Protein AF-A0A9D1VKP6-F1 (afdb_monomer)

Foldseek 3Di:
DLDQLDVPLVVVLVVCLVVVVLLSNLLSLLVSLLVLQCLDPQVCSVVVVDDDDDVVLVVLLVVLLPPPPDDNVRNCCLRVPLSVVLVVVSCCQAPVVDDVVVLDDDPAHHDCCSVVVVDPDDRGSVNSVVSVVSSSSSSCCCVPPVVPDNDD

pLDDT: mean 76.34, std 17.01, range [33.81, 97.62]

Mean predicted aligned error: 10.0 Å

Radius of gyration: 16.29 Å; Cα contacts (8 Å, |Δi|>4): 131; chains: 1; bounding box: 43×28×43 Å

Nearest PDB structures (foldseek):
  4bg5-assembly2_B  TM=2.784E-01  e=4.390E+00  Borreliella burgdorferi B31

Structure (mmCIF, N/CA/C/O backbone):
data_AF-A0A9D1VKP6-F1
#
_entry.id   AF-A0A9D1VKP6-F1
#
loop_
_atom_site.group_PDB
_atom_site.id
_atom_site.type_symbol
_atom_site.label_atom_id
_atom_site.label_alt_id
_atom_site.label_comp_id
_atom_site.label_asym_id
_atom_site.label_entity_id
_atom_site.label_seq_id
_atom_site.pdbx_PDB_ins_code
_atom_site.Cartn_x
_atom_site.Cartn_y
_atom_site.Cartn_z
_atom_site.occupancy
_atom_site.B_iso_or_equiv
_atom_site.auth_seq_id
_atom_site.auth_comp_id
_atom_site.auth_asym_id
_atom_site.auth_atom_id
_atom_site.pdbx_PDB_model_num
ATOM 1 N N . ALA A 1 1 ? -22.872 -2.237 -0.546 1.00 37.06 1 ALA A N 1
ATOM 2 C CA . ALA A 1 1 ? -22.002 -2.704 -1.645 1.00 37.06 1 ALA A CA 1
ATOM 3 C C . ALA A 1 1 ? -20.642 -2.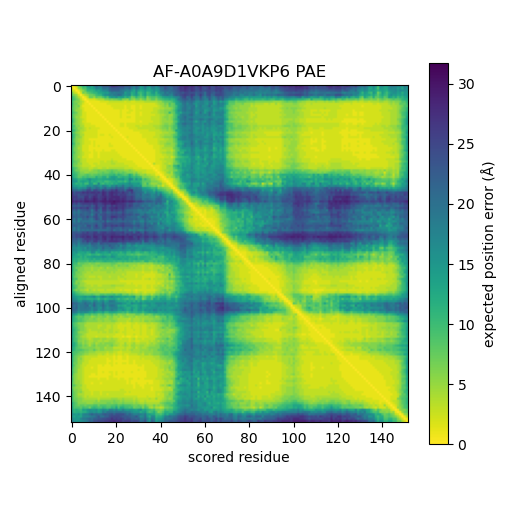039 -1.484 1.00 37.06 1 ALA A C 1
ATOM 5 O O . ALA A 1 1 ? -20.614 -0.852 -1.185 1.00 37.06 1 ALA A O 1
ATOM 6 N N . PHE A 1 2 ? -19.553 -2.796 -1.612 1.00 43.66 2 PHE A N 1
ATOM 7 C CA . PHE A 1 2 ? -18.176 -2.307 -1.492 1.00 43.66 2 PHE A CA 1
ATOM 8 C C . PHE A 1 2 ? -17.903 -1.315 -2.634 1.00 43.66 2 PHE A C 1
ATOM 10 O O . PHE A 1 2 ? -17.723 -1.722 -3.779 1.00 43.66 2 PHE A O 1
ATOM 17 N N . GLN A 1 3 ? -17.999 -0.012 -2.370 1.00 50.69 3 GLN A N 1
ATOM 18 C CA . GLN A 1 3 ? -17.838 1.006 -3.406 1.00 50.69 3 GLN A CA 1
ATOM 19 C C . GLN A 1 3 ? -16.414 1.539 -3.369 1.00 50.69 3 GLN A C 1
ATOM 21 O O . GLN A 1 3 ? -16.103 2.464 -2.638 1.00 50.69 3 GLN A O 1
ATOM 26 N N . PHE A 1 4 ? -15.526 0.998 -4.197 1.00 57.19 4 PHE A N 1
ATOM 27 C CA . PHE A 1 4 ? -14.302 1.727 -4.512 1.00 57.19 4 PHE A CA 1
ATOM 28 C C . PHE A 1 4 ? -14.699 3.046 -5.182 1.00 57.19 4 PHE A C 1
ATOM 30 O O . PHE A 1 4 ? -15.391 3.033 -6.199 1.00 57.19 4 PHE A O 1
ATOM 37 N N . GLY A 1 5 ? -14.267 4.185 -4.626 1.00 56.16 5 GLY A N 1
ATOM 38 C CA . GLY A 1 5 ? -14.664 5.531 -5.076 1.00 56.16 5 GLY A CA 1
ATOM 39 C C . GLY A 1 5 ? -14.345 5.856 -6.546 1.00 56.16 5 GLY A C 1
ATOM 40 O O . GLY A 1 5 ? -14.707 6.925 -7.032 1.00 56.16 5 GLY A O 1
ATOM 41 N N . ASN A 1 6 ? -13.672 4.951 -7.267 1.00 73.12 6 ASN A N 1
ATOM 42 C CA . ASN A 1 6 ? -13.557 4.965 -8.719 1.00 73.12 6 ASN A CA 1
ATOM 43 C C . ASN A 1 6 ? -13.522 3.532 -9.292 1.00 73.12 6 ASN A C 1
ATOM 45 O O . ASN A 1 6 ? -12.456 2.968 -9.540 1.00 73.12 6 ASN A O 1
ATOM 49 N N . PHE A 1 7 ? -14.701 2.942 -9.516 1.00 80.38 7 PHE A N 1
ATOM 50 C CA . PHE A 1 7 ? -14.844 1.574 -10.038 1.00 80.38 7 PHE A CA 1
ATOM 51 C C . PHE A 1 7 ? -14.166 1.363 -11.401 1.00 80.38 7 PHE A C 1
ATOM 53 O O . PHE A 1 7 ? -13.665 0.276 -11.677 1.00 80.38 7 PHE A O 1
ATOM 60 N N . LYS A 1 8 ? -14.095 2.405 -12.242 1.00 87.94 8 LYS A N 1
ATOM 61 C CA . LYS A 1 8 ? -13.408 2.336 -13.539 1.00 87.94 8 LYS A CA 1
ATOM 62 C C . LYS A 1 8 ? -11.915 2.054 -13.361 1.00 87.94 8 LYS A C 1
ATOM 64 O O . LYS A 1 8 ? -11.385 1.181 -14.028 1.00 87.94 8 LYS A O 1
ATOM 69 N N . TRP A 1 9 ? -11.262 2.773 -12.450 1.00 90.62 9 TRP A N 1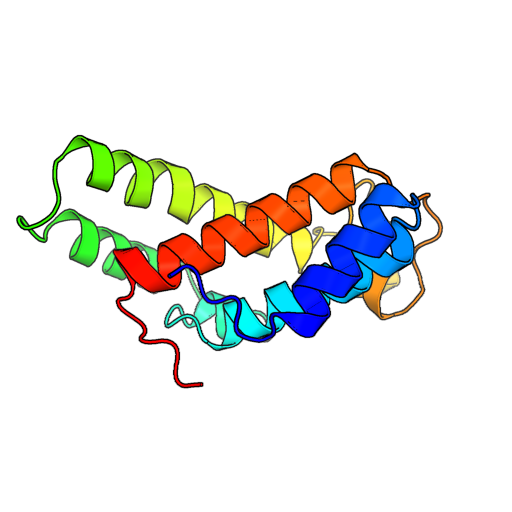
ATOM 70 C CA . TRP A 1 9 ? -9.831 2.608 -12.181 1.00 90.62 9 TRP A CA 1
ATOM 71 C C . TRP A 1 9 ? -9.547 1.271 -11.500 1.00 90.62 9 TRP A C 1
ATOM 73 O O . TRP A 1 9 ? -8.562 0.620 -11.818 1.00 90.62 9 TRP A O 1
ATOM 83 N N . TRP A 1 10 ? -10.444 0.823 -10.617 1.00 91.44 10 TRP A N 1
ATOM 84 C CA . TRP A 1 10 ? -10.350 -0.516 -10.039 1.00 91.44 10 TRP A CA 1
ATOM 85 C C . TRP A 1 10 ? -10.407 -1.602 -11.120 1.00 91.44 10 TRP A C 1
ATOM 87 O O . TRP A 1 10 ? -9.551 -2.483 -11.158 1.00 91.44 10 TRP A O 1
ATOM 97 N N . LYS A 1 11 ? -11.372 -1.514 -12.042 1.00 92.62 11 LYS A N 1
ATOM 98 C CA . LYS A 1 11 ? -11.471 -2.452 -13.162 1.00 92.62 11 LYS A CA 1
ATOM 99 C C . LYS A 1 11 ? -10.216 -2.428 -14.040 1.00 92.62 11 LYS A C 1
ATOM 101 O O . LYS A 1 11 ? -9.645 -3.483 -14.274 1.00 92.62 11 LYS A O 1
ATOM 106 N N . GLU A 1 12 ? -9.753 -1.240 -14.421 1.00 94.31 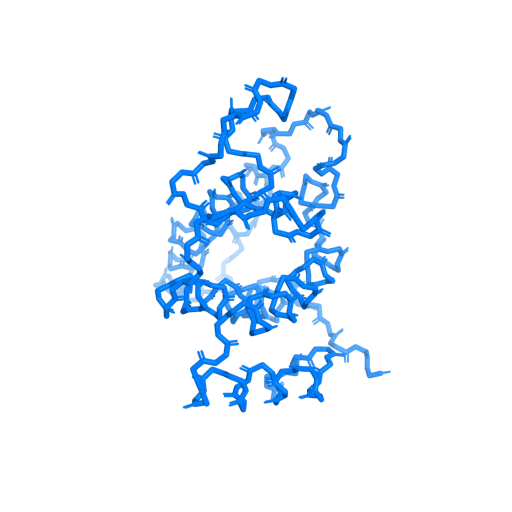12 GLU A N 1
ATOM 107 C CA . GLU A 1 12 ? -8.521 -1.066 -15.200 1.00 94.31 12 GLU A CA 1
ATOM 108 C C . GLU A 1 12 ? -7.315 -1.730 -14.516 1.00 94.31 12 GLU A C 1
ATOM 110 O O . GLU A 1 12 ? -6.561 -2.462 -15.148 1.00 94.31 12 GLU A O 1
ATOM 115 N N . SER A 1 13 ? -7.155 -1.544 -13.199 1.00 94.62 13 SER A N 1
ATOM 116 C CA . SER A 1 13 ? -6.070 -2.199 -12.459 1.00 94.62 13 SER A CA 1
ATOM 117 C C . SER A 1 13 ? -6.171 -3.725 -12.454 1.00 94.62 13 SER A C 1
ATOM 119 O O . SER A 1 13 ? -5.135 -4.385 -12.487 1.00 94.62 13 SER A O 1
ATOM 121 N N . MET A 1 14 ? -7.382 -4.296 -12.429 1.00 94.44 14 MET A N 1
ATOM 122 C CA . MET A 1 14 ? -7.570 -5.749 -12.523 1.00 94.44 14 MET A CA 1
ATOM 123 C C . MET A 1 14 ? -7.213 -6.266 -13.915 1.00 94.44 14 MET A C 1
ATOM 125 O O . MET A 1 14 ? -6.503 -7.262 -14.016 1.00 94.44 14 MET A O 1
ATOM 129 N N . ASP A 1 15 ? -7.661 -5.581 -14.967 1.00 97.00 15 ASP A N 1
ATOM 130 C CA . ASP A 1 15 ? -7.365 -5.965 -16.349 1.00 97.00 15 ASP A CA 1
ATOM 131 C C . ASP A 1 15 ? -5.836 -5.963 -16.578 1.00 97.00 15 ASP A C 1
ATOM 133 O O . ASP A 1 15 ? -5.268 -6.980 -16.978 1.00 97.00 15 ASP A O 1
ATOM 137 N N . LEU A 1 16 ? -5.138 -4.897 -16.158 1.00 97.31 16 LEU A N 1
ATOM 138 C CA . LEU A 1 16 ? -3.670 -4.816 -16.207 1.00 97.31 16 LEU A CA 1
ATOM 139 C C . LEU A 1 16 ? -2.975 -5.903 -15.378 1.00 97.31 16 LEU A C 1
ATOM 141 O O . LEU A 1 16 ? -1.935 -6.417 -15.787 1.00 97.31 16 LEU A O 1
ATOM 145 N N . PHE A 1 17 ? -3.525 -6.259 -14.215 1.00 97.50 17 PHE A N 1
ATOM 146 C CA . PHE A 1 17 ? -2.973 -7.323 -13.378 1.00 97.50 17 PHE A CA 1
ATOM 147 C C . PHE A 1 17 ? -3.023 -8.679 -14.091 1.00 97.50 17 PHE A C 1
ATOM 149 O O . PHE A 1 17 ? -2.007 -9.371 -14.162 1.00 97.50 17 PHE A O 1
ATOM 156 N N . PHE A 1 18 ? -4.174 -9.043 -14.666 1.00 96.31 18 PHE A N 1
ATOM 157 C CA . PHE A 1 18 ? -4.338 -10.316 -15.377 1.00 96.31 18 PHE A CA 1
ATOM 158 C C . PHE A 1 18 ? -3.538 -10.378 -16.682 1.00 96.31 18 PHE A C 1
ATOM 160 O O . PHE A 1 18 ? -3.062 -11.449 -17.061 1.00 96.31 18 PHE A O 1
ATOM 167 N N . GLU A 1 19 ? -3.328 -9.235 -17.332 1.00 97.62 19 GLU A N 1
ATOM 168 C CA . GLU A 1 19 ? -2.446 -9.103 -18.496 1.00 97.62 19 GLU A CA 1
ATOM 169 C C . GLU A 1 19 ? -0.951 -9.024 -18.130 1.00 97.62 19 GLU A C 1
ATOM 171 O O . GLU A 1 19 ? -0.099 -8.984 -19.016 1.00 97.62 19 GLU A O 1
ATOM 176 N N . LYS A 1 20 ? -0.609 -9.075 -16.833 1.00 96.44 20 LYS A N 1
ATOM 177 C CA . LYS A 1 20 ? 0.760 -9.009 -16.285 1.00 96.44 20 LYS A CA 1
ATOM 178 C C . LYS A 1 20 ? 1.471 -7.669 -16.496 1.00 96.44 20 LYS A C 1
ATOM 180 O O . LYS A 1 20 ? 2.694 -7.580 -16.384 1.00 96.44 20 LYS A O 1
ATOM 185 N N . TYR A 1 21 ? 0.718 -6.601 -16.733 1.00 97.25 21 TYR A N 1
ATOM 186 C CA . TYR A 1 21 ? 1.217 -5.228 -16.763 1.00 97.25 21 TYR A CA 1
ATOM 187 C C . TYR A 1 21 ? 1.312 -4.653 -15.341 1.00 97.25 21 TYR A C 1
ATOM 189 O O . TYR A 1 21 ? 0.606 -3.712 -14.969 1.00 97.25 21 TYR A O 1
ATOM 197 N N . TYR A 1 22 ? 2.208 -5.224 -14.529 1.00 96.88 22 TYR A N 1
ATOM 198 C CA . TYR A 1 22 ? 2.310 -4.936 -13.093 1.00 96.88 22 TYR A CA 1
ATOM 199 C C . TYR A 1 22 ? 2.704 -3.491 -12.767 1.00 96.88 22 TYR A C 1
ATOM 201 O O . TYR A 1 22 ? 2.183 -2.925 -11.811 1.00 96.88 22 TYR A O 1
ATOM 209 N N . LEU A 1 23 ? 3.555 -2.854 -13.577 1.00 96.12 23 LEU A N 1
ATOM 210 C CA . LEU A 1 23 ? 3.904 -1.439 -13.396 1.00 96.12 23 LEU A CA 1
ATOM 211 C C . LEU A 1 23 ? 2.677 -0.527 -13.564 1.00 96.12 23 LEU A C 1
ATOM 213 O O . LEU A 1 23 ? 2.396 0.311 -12.713 1.00 96.12 23 LEU A O 1
ATOM 217 N N . GLY A 1 24 ? 1.904 -0.717 -14.637 1.00 95.38 24 GLY A N 1
ATOM 218 C CA . GLY A 1 24 ? 0.676 0.053 -14.855 1.00 95.38 24 GLY A CA 1
ATOM 219 C C . GLY A 1 24 ? -0.367 -0.224 -13.769 1.00 95.38 24 GLY A C 1
ATOM 220 O O . GLY A 1 24 ? -0.979 0.702 -13.237 1.00 95.38 24 GLY A O 1
ATOM 221 N N . CYS A 1 25 ? -0.517 -1.496 -13.388 1.00 97.00 25 CYS A N 1
ATOM 222 C CA . CYS A 1 25 ? -1.391 -1.915 -12.298 1.00 97.00 25 CYS A CA 1
ATOM 223 C C . CYS A 1 25 ? -1.033 -1.204 -10.981 1.00 97.00 25 CYS A C 1
ATOM 225 O O . CYS A 1 25 ? -1.898 -0.584 -10.356 1.00 97.00 25 CYS A O 1
ATOM 227 N N . SER A 1 26 ? 0.245 -1.223 -10.588 1.00 95.81 26 SER A N 1
ATOM 228 C CA . SER A 1 26 ? 0.709 -0.627 -9.335 1.00 95.81 26 SER A CA 1
ATOM 229 C C . SER A 1 26 ? 0.531 0.892 -9.311 1.00 95.81 26 SER A C 1
ATOM 231 O O . SER A 1 26 ? 0.128 1.435 -8.282 1.00 95.81 26 SER A O 1
ATOM 233 N N . MET A 1 27 ? 0.723 1.585 -10.438 1.00 94.88 27 MET A N 1
ATOM 234 C CA . MET A 1 27 ? 0.473 3.028 -10.551 1.00 94.88 27 MET A CA 1
ATOM 235 C C . MET A 1 27 ? -1.006 3.379 -10.331 1.00 94.88 27 MET A C 1
ATOM 237 O O . MET A 1 27 ? -1.323 4.288 -9.558 1.00 94.88 27 MET A O 1
ATOM 241 N N . ILE A 1 28 ? -1.929 2.642 -10.962 1.00 94.75 28 ILE A N 1
ATOM 242 C CA . ILE A 1 28 ? -3.375 2.865 -10.791 1.00 94.75 28 ILE A CA 1
ATOM 243 C C . ILE A 1 28 ? -3.804 2.559 -9.353 1.00 94.75 28 ILE A C 1
ATOM 245 O O . ILE A 1 28 ? -4.527 3.350 -8.739 1.00 94.75 28 ILE A O 1
ATOM 249 N N . LEU A 1 29 ? -3.337 1.442 -8.790 1.00 94.62 29 LEU A N 1
ATOM 250 C CA . LEU A 1 29 ? -3.642 1.058 -7.413 1.00 94.62 29 LEU A CA 1
ATOM 251 C C . LEU A 1 29 ? -3.073 2.040 -6.388 1.00 94.62 29 LEU A C 1
ATOM 253 O O . LEU A 1 29 ? -3.726 2.303 -5.378 1.00 94.62 29 LEU A O 1
ATOM 257 N N . THR A 1 30 ? -1.898 2.611 -6.654 1.00 93.56 30 THR A N 1
ATOM 258 C CA . THR A 1 30 ? -1.299 3.666 -5.827 1.00 93.56 30 THR A CA 1
ATOM 259 C C . THR A 1 30 ? -2.190 4.902 -5.816 1.00 93.56 30 THR A C 1
ATOM 261 O O . THR A 1 30 ? -2.544 5.389 -4.746 1.00 93.56 30 THR A O 1
ATOM 264 N N . ALA A 1 31 ? -2.649 5.366 -6.981 1.00 90.88 31 ALA A N 1
ATOM 265 C CA . ALA A 1 31 ? -3.544 6.520 -7.065 1.00 90.88 31 ALA A CA 1
ATOM 266 C C . ALA A 1 31 ? -4.884 6.292 -6.335 1.00 90.88 31 ALA A C 1
ATOM 268 O O . ALA A 1 31 ? -5.397 7.190 -5.658 1.00 90.88 31 ALA A O 1
ATOM 269 N N . LEU A 1 32 ? -5.448 5.082 -6.438 1.00 90.69 32 LEU A N 1
ATOM 270 C CA . LEU A 1 32 ? -6.639 4.686 -5.679 1.00 90.69 32 LEU A CA 1
ATOM 271 C C . LEU A 1 32 ? -6.383 4.701 -4.167 1.00 90.69 32 LEU A C 1
ATOM 273 O O . LEU A 1 32 ? -7.210 5.223 -3.413 1.00 90.69 32 LEU A O 1
ATOM 277 N N . PHE A 1 33 ? -5.226 4.192 -3.743 1.00 90.31 33 PHE A N 1
ATOM 278 C CA . PHE A 1 33 ? -4.843 4.110 -2.340 1.00 90.31 33 PHE A CA 1
ATOM 279 C C . PHE A 1 33 ? -4.657 5.499 -1.724 1.00 90.31 33 PHE A C 1
ATOM 281 O O . PHE A 1 33 ? -5.221 5.788 -0.670 1.00 90.31 33 PHE A O 1
ATOM 288 N N . GLU A 1 34 ? -3.959 6.400 -2.418 1.00 86.88 34 GLU A N 1
ATOM 289 C CA . GLU A 1 34 ? -3.764 7.790 -1.989 1.00 86.88 34 GLU A CA 1
ATOM 290 C C . GLU A 1 34 ? -5.080 8.545 -1.821 1.00 86.88 34 GLU A C 1
ATOM 292 O O . GLU A 1 34 ? -5.284 9.250 -0.827 1.00 86.88 34 GLU A O 1
ATOM 297 N N . ARG A 1 35 ? -5.998 8.389 -2.783 1.00 84.81 35 ARG A N 1
ATOM 298 C CA . ARG A 1 35 ? -7.341 8.963 -2.673 1.00 84.81 35 ARG A CA 1
ATOM 299 C C . ARG A 1 35 ? -8.069 8.387 -1.461 1.00 84.81 35 ARG A C 1
ATOM 301 O O . ARG A 1 35 ? -8.643 9.140 -0.680 1.00 84.81 35 ARG A O 1
ATOM 308 N N . GLY A 1 36 ? -8.009 7.068 -1.281 1.00 82.44 36 GLY A N 1
ATOM 309 C CA . GLY A 1 36 ? -8.604 6.385 -0.138 1.00 82.44 36 GLY A CA 1
ATOM 310 C C . GLY A 1 36 ? -8.095 6.923 1.198 1.00 82.44 36 GLY A C 1
ATOM 311 O O . GLY A 1 36 ? -8.903 7.162 2.095 1.00 82.44 36 GLY A O 1
ATOM 312 N N . ILE A 1 37 ? -6.785 7.159 1.308 1.00 83.38 37 ILE A N 1
ATOM 313 C CA . ILE A 1 37 ? -6.128 7.697 2.503 1.00 83.38 37 ILE A CA 1
ATOM 314 C C . ILE A 1 37 ? -6.596 9.122 2.793 1.00 83.38 37 ILE A C 1
ATOM 316 O O . ILE A 1 37 ? -6.932 9.432 3.934 1.00 83.38 37 ILE A O 1
ATOM 320 N N . ARG A 1 38 ? -6.666 9.982 1.770 1.00 78.69 38 ARG A N 1
ATOM 321 C CA . ARG A 1 38 ? -7.096 11.382 1.921 1.00 78.69 38 ARG A CA 1
ATOM 322 C C . ARG A 1 38 ? -8.502 11.506 2.511 1.00 78.69 38 ARG A C 1
ATOM 324 O O . ARG A 1 38 ? -8.775 12.429 3.277 1.00 78.69 38 ARG A O 1
ATOM 331 N N . ASP A 1 39 ? -9.368 10.560 2.173 1.00 74.81 39 ASP A N 1
ATOM 332 C CA . ASP A 1 39 ? -10.737 10.495 2.677 1.00 74.81 39 ASP A CA 1
ATOM 333 C C . ASP A 1 39 ? -10.831 9.911 4.103 1.00 74.81 39 ASP A C 1
ATOM 335 O O . ASP A 1 39 ? -11.874 10.036 4.741 1.00 74.81 39 ASP A O 1
ATOM 339 N N . CYS A 1 40 ? -9.794 9.235 4.612 1.00 70.88 40 CYS A N 1
ATOM 340 C CA . CYS A 1 40 ? -9.818 8.619 5.944 1.00 70.88 40 CYS A CA 1
ATOM 341 C C . CYS A 1 40 ? -9.717 9.680 7.027 1.00 70.88 40 CYS A C 1
ATOM 343 O O . CYS A 1 40 ? -8.980 10.637 6.856 1.00 70.88 40 CYS A O 1
ATOM 345 N N . PRO A 1 41 ? -10.360 9.529 8.191 1.00 67.44 41 PRO A N 1
ATOM 346 C CA . PRO A 1 41 ? -10.403 10.602 9.167 1.00 67.44 41 PRO A CA 1
ATOM 347 C C . PRO A 1 41 ? -9.122 10.676 10.016 1.00 67.44 41 PRO A C 1
ATOM 349 O O . PRO A 1 41 ? -9.016 11.567 10.856 1.00 67.44 41 PRO A O 1
ATOM 352 N N . ILE A 1 42 ? -8.181 9.741 9.832 1.00 67.12 42 ILE A N 1
ATOM 353 C CA . ILE A 1 42 ? -6.887 9.695 10.516 1.00 67.12 42 ILE A CA 1
ATOM 354 C C . ILE A 1 42 ? -5.978 10.760 9.913 1.00 67.12 42 ILE A C 1
ATOM 356 O O . ILE A 1 42 ? -5.512 10.657 8.777 1.00 67.12 42 ILE A O 1
ATOM 360 N N . GLU A 1 43 ? -5.736 11.794 10.705 1.00 58.53 43 GLU A N 1
ATOM 361 C CA . GLU A 1 43 ? -5.036 12.983 10.258 1.00 58.53 43 GLU A CA 1
ATOM 362 C C . GLU A 1 43 ? -3.552 12.693 9.967 1.00 58.53 43 GLU A C 1
ATOM 364 O O . GLU A 1 43 ? -3.053 13.278 9.024 1.00 58.53 43 GLU A O 1
ATOM 369 N N . SER A 1 44 ? -2.865 11.720 10.599 1.00 60.94 44 SER A N 1
ATOM 370 C CA . SER A 1 44 ? -1.501 11.312 10.169 1.00 60.94 44 SER A CA 1
ATOM 371 C C . 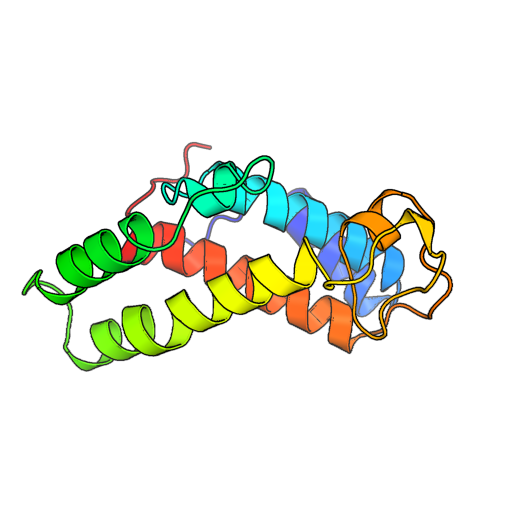SER A 1 44 ? -1.470 10.778 8.761 1.00 60.94 44 SER A C 1
ATOM 373 O O . SER A 1 44 ? -0.505 11.003 8.041 1.00 60.94 44 SER A O 1
ATOM 375 N N . TRP A 1 45 ? -2.477 9.998 8.381 1.00 64.81 45 TRP A N 1
ATOM 376 C CA . TRP A 1 45 ? -2.510 9.395 7.062 1.00 64.81 45 TRP A CA 1
ATOM 377 C C . TRP A 1 45 ? -2.729 10.486 6.014 1.00 64.81 45 TRP A C 1
ATOM 379 O O . TRP A 1 45 ? -2.046 10.491 4.993 1.00 64.81 45 TRP A O 1
ATOM 389 N N . LYS A 1 46 ? -3.581 11.478 6.313 1.00 57.25 46 LYS A N 1
ATOM 390 C CA . LYS A 1 46 ? -3.728 12.689 5.489 1.00 57.25 46 LYS A CA 1
ATOM 391 C C . LYS A 1 46 ? -2.479 13.578 5.497 1.00 57.25 46 LYS A C 1
ATOM 393 O O . LYS A 1 46 ? -2.119 14.137 4.465 1.00 57.25 46 LYS A O 1
ATOM 398 N N . GLN A 1 47 ? -1.841 13.713 6.657 1.00 48.38 47 GLN A N 1
ATOM 399 C CA . GLN A 1 47 ? -0.723 14.606 6.954 1.00 48.38 47 GLN A CA 1
ATOM 400 C C . GLN A 1 47 ? 0.634 13.911 6.900 1.00 48.38 47 GLN A C 1
ATOM 402 O O . GLN A 1 47 ? 1.606 14.486 7.372 1.00 48.38 47 GLN A O 1
ATOM 407 N N . LYS A 1 48 ? 0.806 12.768 6.225 1.00 52.78 48 LYS A N 1
ATOM 408 C CA . LYS A 1 48 ? 2.149 12.243 5.875 1.00 52.78 48 LYS A CA 1
ATOM 409 C C . LYS A 1 48 ? 2.903 13.118 4.847 1.00 52.78 48 LYS A C 1
ATOM 411 O O . LYS A 1 48 ? 3.813 12.669 4.163 1.00 52.78 48 LYS A O 1
ATOM 416 N N . VAL A 1 49 ? 2.547 14.404 4.834 1.00 42.44 49 VAL A N 1
ATOM 417 C CA . VAL A 1 49 ? 3.245 15.586 4.333 1.00 42.44 49 VAL A CA 1
ATOM 418 C C . VAL A 1 49 ? 3.975 16.358 5.472 1.00 42.44 49 VAL A C 1
ATOM 420 O O . VAL A 1 49 ? 4.870 17.129 5.153 1.00 42.44 49 VAL A O 1
ATOM 423 N N . THR A 1 50 ? 3.734 16.141 6.782 1.00 33.81 50 THR A N 1
ATOM 424 C CA . THR A 1 50 ? 4.501 16.751 7.906 1.00 33.81 50 THR A CA 1
ATOM 425 C C . THR A 1 50 ? 4.440 15.967 9.242 1.00 33.81 50 THR A C 1
ATOM 427 O O . THR A 1 50 ? 3.410 15.414 9.608 1.00 33.81 50 THR A O 1
ATOM 430 N N . LYS A 1 51 ? 5.559 15.950 9.995 1.00 38.56 51 LYS A N 1
ATOM 431 C CA . LYS A 1 51 ? 5.777 15.296 11.312 1.00 38.56 51 LYS A CA 1
ATOM 432 C C . LYS A 1 51 ? 4.769 15.726 12.394 1.00 38.56 51 LYS A C 1
ATOM 434 O O . LYS A 1 51 ? 4.628 16.924 12.573 1.00 38.56 51 LYS A O 1
ATOM 439 N N . PHE A 1 52 ? 4.203 14.759 13.136 1.00 38.56 52 PHE A N 1
ATOM 440 C CA . PHE A 1 52 ? 3.787 14.753 14.566 1.00 38.56 52 PHE A CA 1
ATOM 441 C C . PHE A 1 52 ? 2.568 13.836 14.733 1.00 38.56 52 PHE A C 1
ATOM 443 O O . PHE A 1 52 ? 1.447 14.301 14.559 1.00 38.56 52 PHE A O 1
ATOM 450 N N . TYR A 1 53 ? 2.747 12.538 15.019 1.00 46.69 53 TYR A N 1
ATOM 451 C CA . TYR A 1 53 ? 1.579 11.658 15.150 1.00 46.69 53 TYR A CA 1
ATOM 452 C C . TYR A 1 53 ? 1.863 10.304 15.816 1.00 46.69 53 TYR A C 1
ATOM 454 O O . TYR A 1 53 ? 2.16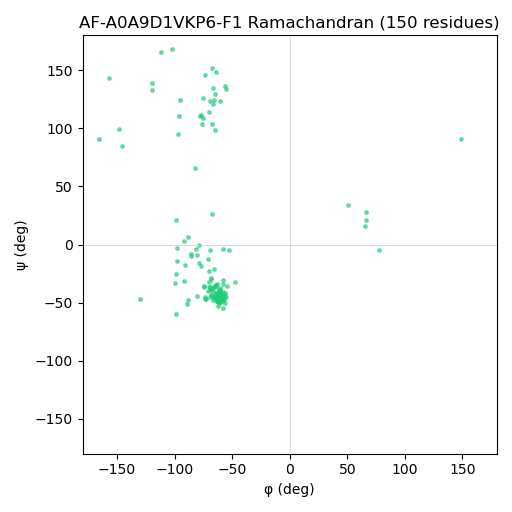7 9.324 15.145 1.00 46.69 53 TYR A O 1
ATOM 462 N N . GLU A 1 54 ? 1.719 10.238 17.135 1.00 53.03 54 GLU A N 1
ATOM 463 C CA . GLU A 1 54 ? 1.684 8.955 17.855 1.00 53.03 54 GLU A CA 1
ATOM 464 C C . GLU A 1 54 ? 0.472 8.910 18.797 1.00 53.03 54 GLU A C 1
ATOM 466 O O . GLU A 1 54 ? -0.333 7.990 18.707 1.00 53.03 54 GLU A O 1
ATOM 471 N N . SER A 1 55 ? 0.221 9.968 19.579 1.00 50.59 55 SER A N 1
ATOM 472 C CA . SER A 1 55 ? -0.901 10.014 20.534 1.00 50.59 55 SER A CA 1
ATOM 473 C C . SER A 1 55 ? -2.293 9.946 19.889 1.00 50.59 55 SER A C 1
ATOM 475 O O . SER A 1 55 ? -3.130 9.168 20.323 1.00 50.59 55 SER A O 1
ATOM 477 N N . ALA A 1 56 ? -2.539 10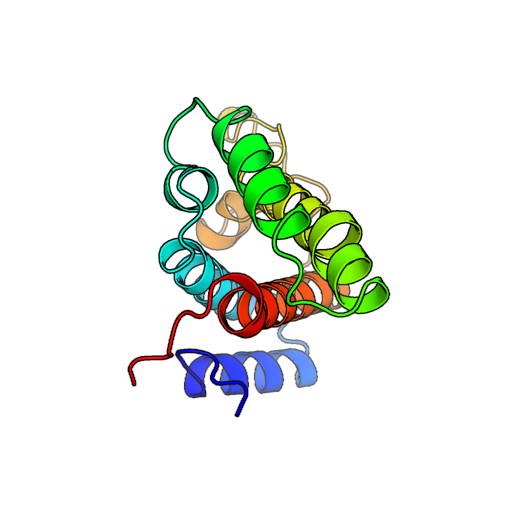.668 18.793 1.00 50.25 56 ALA A N 1
ATOM 478 C CA . ALA A 1 56 ? -3.876 10.745 18.191 1.00 50.25 56 ALA A CA 1
ATOM 479 C C . ALA A 1 56 ? -4.358 9.440 17.516 1.00 50.25 56 ALA A C 1
ATOM 481 O O . ALA A 1 56 ? -5.562 9.247 17.347 1.00 50.25 56 ALA A O 1
ATOM 482 N N . VAL A 1 57 ? -3.444 8.544 17.113 1.00 55.97 57 VAL A N 1
ATOM 483 C CA . VAL A 1 57 ? -3.822 7.192 16.647 1.00 55.97 57 VAL A CA 1
ATOM 484 C C . VAL A 1 57 ? -4.233 6.350 17.840 1.00 55.97 57 VAL A C 1
ATOM 486 O O . VAL A 1 57 ? -5.271 5.698 17.783 1.00 55.97 57 VAL A O 1
ATOM 489 N N . VAL A 1 58 ? -3.434 6.389 18.910 1.00 60.91 58 VAL A N 1
ATOM 490 C CA . VAL A 1 58 ? -3.673 5.608 20.126 1.00 60.91 58 VAL A CA 1
ATOM 491 C C . VAL A 1 58 ? -5.006 6.004 20.753 1.00 60.91 58 VAL A C 1
ATOM 493 O O . VAL A 1 58 ? -5.852 5.134 20.933 1.00 60.91 58 VAL A O 1
ATOM 496 N N . ASP A 1 59 ? -5.256 7.301 20.939 1.00 60.72 59 ASP A N 1
ATOM 497 C CA . ASP A 1 59 ? -6.501 7.810 21.529 1.00 60.72 59 ASP A CA 1
ATOM 498 C C . ASP A 1 59 ? -7.732 7.355 20.725 1.00 60.72 59 ASP A C 1
ATOM 500 O O . ASP A 1 59 ? -8.750 6.930 21.271 1.00 60.72 59 ASP A O 1
ATOM 504 N N . ARG A 1 60 ? -7.628 7.367 19.391 1.00 61.44 60 ARG A N 1
ATOM 505 C CA . ARG A 1 60 ? -8.727 6.961 18.511 1.00 61.44 60 ARG A CA 1
ATOM 506 C C . ARG A 1 60 ? -8.940 5.450 18.487 1.00 61.44 60 ARG A C 1
ATOM 508 O O . ARG A 1 60 ? -10.081 5.000 18.377 1.00 61.44 60 ARG A O 1
ATOM 515 N N . ILE A 1 61 ? -7.865 4.667 18.574 1.00 61.34 61 ILE A N 1
ATOM 516 C CA . ILE A 1 61 ? -7.942 3.209 18.716 1.00 61.34 61 ILE A CA 1
ATOM 517 C C . ILE A 1 61 ? -8.604 2.859 20.051 1.00 61.34 61 ILE A C 1
ATOM 519 O O . ILE A 1 61 ? -9.490 2.008 20.065 1.00 61.34 61 ILE A O 1
ATOM 523 N N . GLU A 1 62 ? -8.251 3.544 21.141 1.00 64.38 62 GLU A N 1
ATOM 524 C CA . GLU A 1 62 ? -8.864 3.345 22.459 1.00 64.38 62 GLU A CA 1
ATOM 525 C C . GLU A 1 62 ? -10.357 3.707 22.465 1.00 64.38 62 GLU A C 1
ATOM 527 O O . GLU A 1 62 ? -11.179 2.938 22.971 1.00 64.38 62 GLU A O 1
ATOM 532 N N . GLU A 1 63 ? -10.748 4.820 21.837 1.00 65.00 63 GLU A N 1
ATOM 533 C CA . GLU A 1 63 ? -12.161 5.195 21.682 1.00 65.00 63 GLU A CA 1
ATOM 534 C C . GLU A 1 63 ? -12.972 4.150 20.899 1.00 65.00 63 GLU A C 1
ATOM 536 O O . GLU A 1 63 ? -14.122 3.863 21.243 1.00 65.00 63 GLU A O 1
ATOM 541 N N . ILE A 1 64 ? -12.393 3.570 19.841 1.00 62.66 64 ILE A N 1
ATOM 542 C CA . ILE A 1 64 ? -13.037 2.510 19.050 1.00 62.66 64 ILE A CA 1
ATOM 543 C C . ILE A 1 64 ? -13.103 1.208 19.858 1.00 62.66 64 ILE A C 1
ATOM 545 O O . ILE A 1 64 ? -14.127 0.522 19.838 1.00 62.66 64 ILE A O 1
ATOM 549 N N . TYR A 1 65 ? -12.043 0.881 20.599 1.00 58.47 65 TYR A N 1
ATOM 550 C CA . TYR A 1 65 ? -11.951 -0.348 21.382 1.00 58.47 65 TYR A CA 1
ATOM 551 C C . TYR A 1 65 ? -12.976 -0.396 22.529 1.00 58.47 65 TYR A C 1
ATOM 553 O O . TYR A 1 65 ? -13.557 -1.446 22.824 1.00 58.47 65 TYR A O 1
ATOM 561 N N . ASN A 1 66 ? -13.255 0.756 23.139 1.00 63.69 66 ASN A N 1
ATOM 562 C CA . ASN A 1 66 ? -14.154 0.868 24.287 1.00 63.69 66 ASN A CA 1
ATOM 563 C C . ASN A 1 66 ? -15.644 1.007 23.914 1.00 63.69 66 ASN A C 1
ATOM 565 O O . ASN A 1 66 ? -16.502 0.924 24.791 1.00 63.69 66 ASN A O 1
ATOM 569 N N . LYS A 1 67 ? -16.000 1.175 22.631 1.00 59.69 67 LYS A N 1
ATOM 570 C CA . LYS A 1 67 ? -17.409 1.210 22.197 1.00 59.69 67 LYS A CA 1
ATOM 571 C C . LYS A 1 67 ? -18.010 -0.191 22.181 1.00 59.69 67 LYS A C 1
ATOM 573 O O . LYS A 1 67 ? -17.782 -0.929 21.231 1.00 59.69 67 LYS A O 1
ATOM 578 N N . GLU A 1 68 ? -18.827 -0.529 23.183 1.00 52.81 68 GLU A N 1
ATOM 579 C CA . GLU A 1 68 ? -19.486 -1.833 23.435 1.00 52.81 68 GLU A CA 1
ATOM 580 C C . GLU A 1 68 ? -20.315 -2.440 22.274 1.00 52.81 68 GLU A C 1
ATOM 582 O O . GLU A 1 68 ? -20.746 -3.583 22.364 1.00 52.81 68 GLU A O 1
ATOM 587 N N . THR A 1 69 ? -20.487 -1.744 21.150 1.00 54.47 69 THR A N 1
ATOM 588 C CA . THR A 1 69 ? -21.399 -2.090 20.044 1.00 54.47 69 THR A CA 1
ATOM 589 C C . THR A 1 69 ? -20.834 -3.000 18.939 1.00 54.47 69 THR A C 1
ATOM 591 O O . THR A 1 69 ? -21.513 -3.218 17.939 1.00 54.47 69 THR A O 1
ATOM 594 N N . ILE A 1 70 ? -19.622 -3.545 19.084 1.00 52.84 70 ILE A N 1
ATOM 595 C CA . ILE A 1 70 ? -18.940 -4.373 18.066 1.00 52.84 70 ILE A CA 1
ATOM 596 C C . ILE A 1 70 ? -18.669 -5.762 18.665 1.00 52.84 70 ILE A C 1
ATOM 598 O O . ILE A 1 70 ? -18.178 -5.851 19.790 1.00 52.84 70 ILE A O 1
ATOM 602 N N . GLU A 1 71 ? -18.972 -6.849 17.945 1.00 57.16 71 GLU A N 1
ATOM 603 C CA . GLU A 1 71 ? -18.706 -8.211 18.433 1.00 57.16 71 GLU A CA 1
ATOM 604 C C . GLU A 1 71 ? -17.210 -8.388 18.777 1.00 57.16 71 GLU A C 1
ATOM 606 O O . GLU A 1 71 ? -16.359 -7.975 17.980 1.00 57.16 71 GLU A O 1
ATOM 611 N N . PRO A 1 72 ? -16.849 -9.031 19.906 1.00 59.12 72 PRO A N 1
ATOM 612 C CA . PRO A 1 72 ? -15.483 -9.007 20.447 1.00 59.12 72 PRO A CA 1
ATOM 613 C C . PRO A 1 72 ? -14.385 -9.446 19.465 1.00 59.12 72 PRO A C 1
ATOM 615 O O . PRO A 1 72 ? -13.293 -8.882 19.456 1.00 59.12 72 PRO A O 1
ATOM 618 N N . ILE A 1 73 ? -14.681 -10.429 18.609 1.00 62.47 73 ILE A N 1
ATOM 619 C CA . ILE A 1 73 ? -13.737 -10.952 17.612 1.00 62.47 73 ILE A CA 1
ATOM 620 C C . ILE A 1 73 ? -13.557 -9.964 16.456 1.00 62.47 73 ILE A C 1
ATOM 622 O O . ILE A 1 73 ? -12.425 -9.682 16.070 1.00 62.47 73 ILE A O 1
ATOM 626 N N . SER A 1 74 ? -14.656 -9.405 15.935 1.00 63.16 74 SER A N 1
ATOM 627 C CA . SER A 1 74 ? -14.591 -8.383 14.883 1.00 63.16 74 SER A CA 1
ATOM 628 C C . SER A 1 74 ? -13.824 -7.149 15.357 1.00 63.16 74 SER A C 1
ATOM 630 O O . SER A 1 74 ? -12.952 -6.668 14.644 1.00 63.16 74 SER A O 1
ATOM 632 N N . ARG A 1 75 ? -14.022 -6.734 16.617 1.00 63.47 75 ARG A N 1
ATOM 633 C CA . ARG A 1 75 ? -13.272 -5.633 17.228 1.00 63.47 75 ARG A CA 1
ATOM 634 C C . ARG A 1 75 ? -11.774 -5.928 17.291 1.00 63.47 75 ARG A C 1
ATOM 636 O O . ARG A 1 75 ? -10.987 -5.077 16.906 1.00 63.47 75 ARG A O 1
ATOM 643 N N . TYR A 1 76 ? -11.375 -7.124 17.725 1.00 66.19 76 TYR A N 1
ATOM 644 C CA . TYR A 1 76 ? -9.962 -7.512 17.776 1.00 66.19 76 TYR A CA 1
ATOM 645 C C . TYR A 1 76 ? -9.309 -7.530 16.386 1.00 66.19 76 TYR A C 1
ATOM 647 O O . TYR A 1 76 ? -8.222 -6.980 16.209 1.00 66.19 76 TYR A O 1
ATOM 655 N N . ILE A 1 77 ? -9.975 -8.121 15.389 1.00 71.50 77 ILE A N 1
ATOM 656 C CA . ILE A 1 77 ? -9.481 -8.151 14.004 1.00 71.50 77 ILE A CA 1
ATOM 657 C C . ILE A 1 77 ? -9.308 -6.722 13.478 1.00 71.50 77 ILE A C 1
ATOM 659 O O . ILE A 1 77 ? -8.252 -6.372 12.952 1.00 71.50 77 ILE A O 1
ATOM 663 N N . ASP A 1 78 ? -10.310 -5.879 13.685 1.00 69.50 78 ASP A N 1
ATOM 664 C CA . ASP A 1 78 ? -10.336 -4.507 13.199 1.00 69.50 78 ASP A CA 1
ATOM 665 C C . ASP A 1 78 ? -9.266 -3.623 13.870 1.00 69.50 78 ASP A C 1
ATOM 667 O O . ASP A 1 78 ? -8.519 -2.922 13.180 1.00 69.50 78 ASP A O 1
ATOM 671 N N . THR A 1 79 ? -9.146 -3.669 15.203 1.00 65.69 79 THR A N 1
ATOM 672 C CA . THR A 1 79 ? -8.287 -2.745 15.963 1.00 65.69 79 THR A CA 1
ATOM 673 C C . THR A 1 79 ? -6.872 -3.244 16.205 1.00 65.69 79 THR A C 1
ATOM 675 O O . THR A 1 79 ? -5.962 -2.426 16.289 1.00 65.69 79 THR A O 1
ATOM 678 N N . VAL A 1 80 ? -6.663 -4.557 16.334 1.00 70.56 80 VAL A N 1
ATOM 679 C CA . VAL A 1 80 ? -5.347 -5.131 16.668 1.00 70.56 80 VAL A CA 1
ATOM 680 C C . VAL A 1 80 ? -4.627 -5.649 15.428 1.00 70.56 80 VAL A C 1
ATOM 682 O O . VAL A 1 80 ? -3.404 -5.561 15.360 1.00 70.56 80 VAL A O 1
ATOM 685 N N . LEU A 1 81 ? -5.355 -6.161 14.430 1.00 75.56 81 LEU A N 1
ATOM 686 C CA . LEU A 1 81 ? -4.739 -6.702 13.216 1.00 75.56 81 LEU A CA 1
ATOM 687 C C . LEU A 1 81 ? -4.758 -5.691 12.069 1.00 75.56 81 LEU A C 1
ATOM 689 O O . LEU A 1 81 ? -3.697 -5.313 11.573 1.00 75.56 81 LEU A O 1
ATOM 693 N N . LEU A 1 82 ? -5.937 -5.238 11.641 1.00 79.94 82 LEU A N 1
ATOM 694 C CA . LEU A 1 82 ? -6.076 -4.468 10.402 1.00 79.94 82 LEU A CA 1
ATOM 695 C C . LEU A 1 82 ? -5.530 -3.042 10.524 1.00 79.94 82 LEU A C 1
ATOM 697 O O . LEU A 1 82 ? -4.768 -2.618 9.654 1.00 79.94 82 LEU A O 1
ATOM 701 N N . LEU A 1 83 ? -5.878 -2.317 11.593 1.00 78.44 83 LEU A N 1
ATOM 702 C CA . LEU A 1 83 ? -5.430 -0.935 11.798 1.00 78.44 83 LEU A CA 1
ATOM 703 C C . LEU A 1 83 ? -3.894 -0.801 11.905 1.00 78.44 83 LEU A C 1
ATOM 705 O O . LEU A 1 83 ? -3.328 -0.002 11.156 1.00 78.44 83 LEU A O 1
ATOM 709 N N . PRO A 1 84 ? -3.185 -1.588 12.737 1.00 79.94 84 PRO A N 1
ATOM 710 C CA . PRO A 1 84 ? -1.725 -1.518 12.795 1.00 79.94 84 PRO A CA 1
ATOM 711 C C . PRO A 1 84 ? -1.052 -1.993 11.503 1.00 79.94 84 PRO A C 1
ATOM 713 O O . PRO A 1 84 ? -0.060 -1.407 11.076 1.00 79.94 84 PRO A O 1
ATOM 716 N N . SER A 1 85 ? -1.605 -3.019 10.840 1.00 84.69 85 SER A N 1
ATOM 717 C CA . SER A 1 85 ? -1.047 -3.534 9.581 1.00 84.69 85 SER A CA 1
ATOM 718 C C . SER A 1 85 ? -1.121 -2.503 8.459 1.00 84.69 85 SER A C 1
ATOM 720 O O . SER A 1 85 ? -0.138 -2.297 7.744 1.00 84.69 85 SER A O 1
ATOM 722 N N . ILE A 1 86 ? -2.267 -1.828 8.306 1.00 87.56 86 ILE A N 1
ATOM 723 C CA . ILE A 1 86 ? -2.409 -0.792 7.283 1.00 87.56 86 ILE A CA 1
ATOM 724 C C . ILE A 1 86 ? -1.573 0.444 7.631 1.00 87.56 86 ILE A C 1
ATOM 726 O O . ILE A 1 86 ? -0.977 1.026 6.731 1.00 87.56 86 ILE A O 1
ATOM 730 N N . ASP A 1 87 ? -1.457 0.817 8.912 1.00 83.44 87 ASP A N 1
ATOM 731 C CA . ASP A 1 87 ? -0.597 1.929 9.327 1.00 83.44 87 ASP A CA 1
ATOM 732 C C . ASP A 1 87 ? 0.878 1.646 9.006 1.00 83.44 87 ASP A C 1
ATOM 734 O O . ASP A 1 87 ? 1.544 2.470 8.373 1.00 83.44 87 ASP A O 1
ATOM 738 N N . GLY A 1 88 ? 1.362 0.447 9.347 1.00 85.75 88 GLY A N 1
ATOM 739 C CA . GLY A 1 88 ? 2.700 -0.028 8.999 1.00 85.75 88 GLY A CA 1
ATOM 740 C C . GLY A 1 88 ? 2.942 -0.013 7.490 1.00 85.75 88 GLY A C 1
ATOM 741 O O . GLY A 1 88 ? 3.936 0.552 7.033 1.00 85.75 88 GLY A O 1
ATOM 742 N N . PHE A 1 89 ? 1.995 -0.532 6.701 1.00 90.19 89 PHE A N 1
ATOM 743 C CA . PHE A 1 89 ? 2.085 -0.490 5.241 1.00 90.19 89 PHE A CA 1
ATOM 744 C C . PHE A 1 89 ? 2.160 0.949 4.712 1.00 90.19 89 PHE A C 1
ATOM 746 O O . PHE A 1 89 ? 3.047 1.257 3.922 1.00 90.19 89 PHE A O 1
ATOM 753 N N . ILE A 1 90 ? 1.296 1.860 5.179 1.00 88.25 90 ILE A N 1
ATOM 754 C CA . ILE A 1 90 ? 1.325 3.277 4.780 1.00 88.25 90 ILE A CA 1
ATOM 755 C C . ILE A 1 90 ? 2.661 3.921 5.178 1.00 88.25 90 ILE A C 1
ATOM 757 O O . ILE A 1 90 ? 3.214 4.703 4.413 1.00 88.25 90 ILE A O 1
ATOM 761 N N . ASN A 1 91 ? 3.201 3.634 6.367 1.00 85.00 91 ASN A N 1
ATOM 762 C CA . ASN A 1 91 ? 4.513 4.146 6.782 1.00 85.00 91 ASN A CA 1
ATOM 763 C C . ASN A 1 91 ? 5.608 3.729 5.793 1.00 85.00 91 ASN A C 1
ATOM 765 O O . ASN A 1 91 ? 6.283 4.593 5.242 1.00 85.00 91 ASN A O 1
ATOM 769 N N . THR A 1 92 ? 5.735 2.430 5.525 1.00 86.38 92 THR A N 1
ATOM 770 C CA . THR A 1 92 ? 6.791 1.879 4.664 1.00 86.38 92 THR A CA 1
ATOM 771 C C . THR A 1 92 ? 6.617 2.239 3.186 1.00 86.38 92 THR A C 1
ATOM 773 O O . THR A 1 92 ? 7.609 2.410 2.476 1.00 86.38 92 THR A O 1
ATOM 776 N N . PHE A 1 93 ? 5.372 2.366 2.721 1.00 88.69 93 PHE A N 1
ATOM 777 C CA . PHE A 1 93 ? 5.045 2.661 1.327 1.00 88.69 93 PHE A CA 1
ATOM 778 C C . PHE A 1 93 ? 5.308 4.123 0.944 1.00 88.69 93 PHE A C 1
ATOM 780 O O . PHE A 1 93 ? 5.755 4.382 -0.168 1.00 88.69 93 PHE A O 1
ATOM 787 N N . PHE A 1 94 ? 5.056 5.075 1.852 1.00 83.25 94 PHE A N 1
ATOM 788 C CA . PHE A 1 94 ? 5.325 6.506 1.625 1.00 83.25 94 PHE A CA 1
ATOM 789 C C . PHE A 1 94 ? 6.716 6.947 2.088 1.00 83.25 94 PHE A C 1
ATOM 791 O O . PHE A 1 94 ? 7.170 8.037 1.740 1.00 83.25 94 PHE A O 1
ATOM 798 N N . ASN A 1 95 ? 7.358 6.146 2.936 1.00 79.50 95 ASN A N 1
ATOM 799 C CA . ASN A 1 95 ? 8.688 6.410 3.446 1.00 79.50 95 ASN A CA 1
ATOM 800 C C . ASN A 1 95 ? 9.419 5.086 3.687 1.00 79.50 95 ASN A C 1
ATOM 802 O O . ASN A 1 95 ? 9.266 4.437 4.721 1.00 79.50 95 ASN A O 1
ATOM 806 N N . SER A 1 96 ? 10.273 4.712 2.740 1.00 70.62 96 SER A N 1
ATOM 807 C CA . SER A 1 96 ? 11.143 3.538 2.856 1.00 70.62 96 SER A CA 1
ATOM 808 C C . SER A 1 96 ? 12.262 3.692 3.894 1.00 70.62 96 SER A C 1
ATOM 810 O O . SER A 1 96 ? 13.021 2.751 4.105 1.00 70.62 96 SER A O 1
ATOM 812 N N . GLY A 1 97 ? 12.415 4.868 4.514 1.00 66.12 97 GLY A N 1
ATOM 813 C CA . GLY A 1 97 ? 13.553 5.207 5.371 1.00 66.12 97 GLY A CA 1
ATOM 814 C C . GLY A 1 97 ? 14.826 5.556 4.592 1.00 66.12 97 GLY A C 1
ATOM 815 O O . GLY A 1 97 ? 15.811 5.986 5.193 1.00 66.12 97 GLY A O 1
ATOM 816 N N . LEU A 1 98 ? 14.810 5.422 3.261 1.00 65.94 98 LEU A N 1
ATOM 817 C CA . LEU A 1 98 ? 15.902 5.817 2.380 1.00 65.94 98 LEU A CA 1
ATOM 818 C C . LEU A 1 98 ? 15.639 7.223 1.842 1.00 65.94 98 LEU A C 1
ATOM 820 O O . LEU A 1 98 ? 14.599 7.504 1.248 1.00 65.94 98 LEU A O 1
ATOM 824 N N . ILE A 1 99 ? 16.595 8.127 2.059 1.00 62.62 99 ILE A N 1
ATOM 825 C CA . ILE A 1 99 ? 16.506 9.490 1.536 1.00 62.62 99 ILE A CA 1
ATOM 826 C C . ILE A 1 99 ? 16.655 9.410 0.018 1.00 62.62 99 ILE A C 1
ATOM 828 O O . ILE A 1 99 ? 17.673 8.936 -0.481 1.00 62.62 99 ILE A O 1
ATOM 832 N N . PHE A 1 100 ? 15.662 9.932 -0.701 1.00 60.75 100 PHE A N 1
ATOM 833 C CA . PHE A 1 100 ? 15.619 9.990 -2.167 1.00 60.75 100 PHE A CA 1
ATOM 834 C C . PHE A 1 100 ? 16.926 10.521 -2.795 1.00 60.75 100 PHE A C 1
ATOM 836 O O . PHE A 1 100 ? 17.353 10.071 -3.851 1.00 60.75 100 PHE A O 1
ATOM 843 N N . GLN A 1 101 ? 17.616 11.430 -2.097 1.00 60.88 101 GLN A N 1
ATOM 844 C CA . GLN A 1 101 ? 18.886 12.035 -2.517 1.00 60.88 101 GLN A CA 1
ATOM 845 C C . GLN A 1 101 ? 20.069 11.059 -2.601 1.00 60.88 101 GLN A C 1
ATOM 847 O O . GLN A 1 101 ? 21.032 11.352 -3.302 1.00 60.88 101 GLN A O 1
ATOM 852 N N . ASN A 1 102 ? 20.011 9.910 -1.923 1.00 66.25 102 ASN A N 1
ATOM 853 C CA . ASN A 1 102 ? 21.094 8.927 -1.962 1.00 66.25 102 ASN A CA 1
ATOM 854 C C . ASN A 1 102 ? 21.047 8.046 -3.221 1.00 66.25 102 ASN A C 1
ATOM 856 O O . ASN A 1 102 ? 21.985 7.288 -3.446 1.00 66.25 102 ASN A O 1
ATOM 860 N N . GLY A 1 103 ? 19.974 8.120 -4.025 1.00 73.44 103 GLY A N 1
ATOM 861 C CA . GLY A 1 103 ? 19.836 7.353 -5.268 1.00 73.44 103 GLY A CA 1
ATOM 862 C C . GLY A 1 103 ? 19.760 5.834 -5.075 1.00 73.44 103 GLY A C 1
ATOM 863 O O . GLY A 1 103 ? 19.948 5.094 -6.033 1.00 73.44 103 GLY A O 1
ATOM 864 N N . ILE A 1 104 ? 19.506 5.361 -3.851 1.00 82.38 104 ILE A N 1
ATOM 865 C CA . ILE A 1 104 ? 19.384 3.933 -3.539 1.00 82.38 104 ILE A CA 1
ATOM 866 C C . ILE A 1 104 ? 17.905 3.558 -3.562 1.00 82.38 104 ILE A C 1
ATOM 868 O O . ILE A 1 104 ? 17.153 3.964 -2.671 1.00 82.38 104 ILE A O 1
ATOM 872 N N . GLU A 1 105 ? 17.507 2.779 -4.566 1.00 86.69 105 GLU A N 1
ATOM 873 C CA . GLU A 1 105 ? 16.144 2.265 -4.674 1.00 86.69 105 GLU A CA 1
ATOM 874 C C . GLU A 1 105 ? 15.836 1.261 -3.541 1.00 86.69 105 GLU A C 1
ATOM 876 O O . GLU A 1 105 ? 16.653 0.376 -3.260 1.00 86.69 105 GLU A O 1
ATOM 881 N N . PRO A 1 106 ? 14.669 1.362 -2.872 1.00 85.94 106 PRO A N 1
ATOM 882 C CA . PRO A 1 106 ? 14.218 0.365 -1.907 1.00 85.94 106 PRO A CA 1
ATOM 883 C C . PRO A 1 106 ? 13.954 -1.005 -2.550 1.00 85.94 106 PRO A C 1
ATOM 885 O O . PRO A 1 106 ? 13.476 -1.106 -3.674 1.00 85.94 106 PRO A O 1
ATOM 888 N N . GLN A 1 107 ? 14.168 -2.08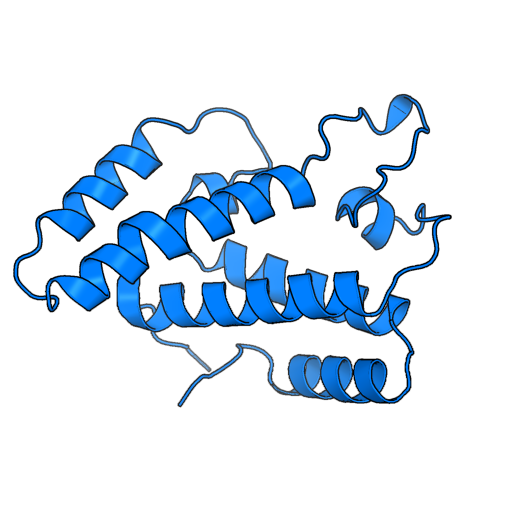5 -1.792 1.00 87.06 107 GLN A N 1
ATOM 889 C CA . GLN A 1 107 ? 13.859 -3.450 -2.257 1.00 87.06 107 GLN A CA 1
ATOM 890 C C . GLN A 1 107 ? 12.353 -3.744 -2.358 1.00 87.06 107 GLN A C 1
ATOM 892 O O . GLN A 1 107 ? 11.952 -4.759 -2.922 1.00 87.06 107 GLN A O 1
ATOM 897 N N . HIS A 1 108 ? 11.513 -2.876 -1.799 1.00 89.19 108 HIS A N 1
ATOM 898 C CA . HIS A 1 108 ? 10.058 -2.954 -1.861 1.00 89.19 108 HIS A CA 1
ATOM 899 C C . HIS A 1 108 ? 9.485 -1.815 -2.704 1.00 89.19 108 HIS A C 1
ATOM 901 O O . HIS A 1 108 ? 10.165 -0.839 -3.010 1.00 89.19 108 HIS A O 1
ATOM 907 N N . LEU A 1 109 ? 8.212 -1.926 -3.094 1.00 90.12 109 LEU A N 1
ATOM 908 C CA . LEU A 1 109 ? 7.538 -0.850 -3.819 1.00 90.12 109 LEU A CA 1
ATOM 909 C C . LEU A 1 109 ? 7.376 0.364 -2.906 1.00 90.12 109 LEU A C 1
ATOM 911 O O . LEU A 1 109 ? 6.725 0.273 -1.867 1.00 90.12 109 LEU A O 1
ATOM 915 N N . GLU A 1 110 ? 7.946 1.491 -3.312 1.00 90.75 110 GLU A N 1
ATOM 916 C CA . GLU A 1 110 ? 7.815 2.764 -2.615 1.00 90.75 110 GLU A CA 1
ATOM 917 C C . GLU A 1 110 ? 7.162 3.782 -3.552 1.00 90.75 110 GLU A C 1
ATOM 919 O O . GLU A 1 110 ? 7.430 3.832 -4.756 1.00 90.75 110 GLU A O 1
ATOM 924 N N . ARG A 1 111 ? 6.250 4.570 -2.987 1.00 89.75 111 ARG A N 1
ATOM 925 C CA . ARG A 1 111 ? 5.371 5.483 -3.709 1.00 89.75 111 ARG A CA 1
ATOM 926 C C . ARG A 1 111 ? 6.127 6.531 -4.517 1.00 89.75 111 ARG A C 1
ATOM 928 O O . ARG A 1 111 ? 5.746 6.805 -5.650 1.00 89.75 111 ARG A O 1
ATOM 935 N N . ASN A 1 112 ? 7.122 7.192 -3.935 1.00 86.31 112 ASN A N 1
ATOM 936 C CA . ASN A 1 112 ? 7.853 8.275 -4.584 1.00 86.31 112 ASN A CA 1
ATOM 937 C C . ASN A 1 112 ? 8.706 7.749 -5.737 1.00 86.31 112 ASN A C 1
ATOM 939 O O . ASN A 1 112 ? 8.669 8.334 -6.815 1.00 86.31 112 ASN A O 1
ATOM 943 N N . TRP A 1 113 ? 9.400 6.628 -5.548 1.00 88.56 113 TRP A N 1
ATOM 944 C CA . TRP A 1 113 ? 10.157 5.970 -6.615 1.00 88.56 113 TRP A CA 1
ATOM 945 C C . TRP A 1 113 ? 9.252 5.598 -7.796 1.00 88.56 113 TRP A C 1
ATOM 947 O O . TRP A 1 113 ? 9.520 6.003 -8.930 1.00 88.56 113 TRP A O 1
ATOM 957 N N . LEU A 1 114 ? 8.116 4.954 -7.506 1.00 91.00 114 LEU A N 1
ATOM 958 C CA . LEU A 1 114 ? 7.142 4.544 -8.516 1.00 91.00 114 LEU A CA 1
ATOM 959 C C . LEU A 1 114 ? 6.542 5.742 -9.262 1.00 91.00 114 LEU A C 1
ATOM 961 O O . LEU A 1 114 ? 6.555 5.801 -10.490 1.00 91.00 114 LEU A O 1
ATOM 965 N N . MET A 1 115 ? 6.005 6.715 -8.524 1.00 86.62 115 MET A N 1
ATOM 966 C CA . MET A 1 115 ? 5.231 7.815 -9.108 1.00 86.62 115 MET A CA 1
ATOM 967 C C . MET A 1 115 ? 6.100 8.884 -9.778 1.00 86.62 115 MET A C 1
ATOM 969 O O . MET A 1 115 ? 5.587 9.646 -10.596 1.00 86.62 115 MET A O 1
ATOM 973 N N . HIS A 1 116 ? 7.397 8.946 -9.461 1.00 85.88 116 HIS A N 1
ATOM 974 C CA . HIS A 1 116 ? 8.358 9.801 -10.162 1.00 85.88 116 HIS A CA 1
ATOM 975 C C . HIS A 1 116 ? 9.069 9.096 -11.324 1.00 85.88 116 HIS A C 1
ATOM 977 O O . HIS A 1 116 ? 9.908 9.720 -11.967 1.00 85.88 116 HIS A O 1
ATOM 983 N N . GLY A 1 117 ? 8.723 7.837 -11.624 1.00 85.12 117 GLY A N 1
ATOM 984 C CA . GLY A 1 117 ? 9.330 7.085 -12.725 1.00 85.12 117 GLY A CA 1
ATOM 985 C C . GLY A 1 117 ? 10.812 6.783 -12.500 1.00 85.12 117 GLY A C 1
ATOM 986 O O . GLY A 1 117 ? 11.564 6.691 -13.462 1.00 85.12 117 GLY A O 1
ATOM 987 N N . MET A 1 118 ? 11.221 6.678 -11.235 1.00 85.06 118 MET A N 1
ATOM 988 C CA . MET A 1 118 ? 12.599 6.390 -10.826 1.00 85.06 118 MET A CA 1
ATOM 989 C C . MET A 1 118 ? 12.810 4.911 -10.495 1.00 85.06 118 MET A C 1
ATOM 991 O O . MET A 1 118 ? 13.910 4.522 -10.126 1.00 85.06 118 MET A O 1
ATOM 995 N N . THR A 1 119 ? 11.747 4.108 -10.553 1.00 88.12 119 THR A N 1
ATOM 996 C CA . THR A 1 119 ? 11.798 2.675 -10.272 1.00 88.12 119 THR A CA 1
ATOM 997 C C . THR A 1 119 ? 12.556 1.938 -11.371 1.00 88.12 119 THR A C 1
ATOM 999 O O . THR A 1 119 ? 12.069 1.868 -12.500 1.00 88.12 119 THR A O 1
ATOM 1002 N N . ASP A 1 120 ? 13.715 1.377 -11.020 1.00 88.19 120 ASP A N 1
ATOM 1003 C CA . ASP A 1 120 ? 14.564 0.582 -11.912 1.00 88.19 120 ASP A CA 1
ATOM 1004 C C . ASP A 1 120 ? 14.353 -0.925 -11.694 1.00 88.19 120 ASP A C 1
ATOM 1006 O O . ASP A 1 120 ? 14.577 -1.728 -12.603 1.00 88.19 120 ASP A O 1
ATOM 1010 N N . ARG A 1 121 ? 13.904 -1.333 -10.499 1.00 90.69 121 ARG A N 1
ATOM 1011 C CA . ARG A 1 121 ? 13.540 -2.726 -10.216 1.00 90.69 121 ARG A CA 1
ATOM 1012 C C . ARG A 1 121 ? 12.290 -3.155 -10.989 1.00 90.69 121 ARG A C 1
ATOM 1014 O O . ARG A 1 121 ? 11.354 -2.380 -11.195 1.00 90.69 121 ARG A O 1
ATOM 1021 N N . ASP A 1 122 ? 12.200 -4.449 -11.277 1.00 91.94 122 ASP A N 1
ATOM 1022 C CA . ASP A 1 122 ? 10.977 -5.035 -11.822 1.00 91.94 122 ASP A CA 1
ATOM 1023 C C . ASP A 1 122 ? 9.838 -4.963 -10.795 1.00 91.94 122 ASP A C 1
ATOM 1025 O O . ASP A 1 122 ? 9.954 -5.462 -9.670 1.00 91.94 122 ASP A O 1
ATOM 1029 N N . VAL A 1 123 ? 8.714 -4.357 -11.187 1.00 95.12 123 VAL A N 1
ATOM 1030 C CA . VAL A 1 123 ? 7.471 -4.403 -10.407 1.00 95.12 123 VAL A CA 1
ATOM 1031 C C . VAL A 1 123 ? 6.842 -5.779 -10.583 1.00 95.12 123 VAL A C 1
ATOM 1033 O O . VAL A 1 123 ? 6.593 -6.229 -11.702 1.00 95.12 123 VAL A O 1
ATOM 1036 N N . THR A 1 124 ? 6.570 -6.444 -9.466 1.00 96.44 124 THR A N 1
ATOM 1037 C CA . THR A 1 124 ? 6.144 -7.844 -9.443 1.00 96.44 124 THR A CA 1
ATOM 1038 C C . THR A 1 124 ? 4.639 -7.994 -9.226 1.00 96.44 124 THR A C 1
ATOM 1040 O O . THR A 1 124 ? 3.934 -7.065 -8.823 1.00 96.44 124 THR 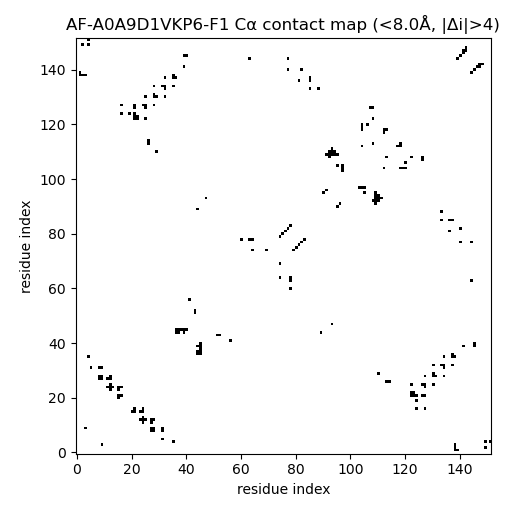A O 1
ATOM 1043 N N . GLU A 1 125 ? 4.143 -9.212 -9.439 1.00 96.44 125 GLU A N 1
ATOM 1044 C CA . GLU A 1 125 ? 2.783 -9.605 -9.063 1.00 96.44 125 GLU A CA 1
ATOM 1045 C C . GLU A 1 125 ? 2.524 -9.379 -7.562 1.00 96.44 125 GLU A C 1
ATOM 1047 O O . GLU A 1 125 ? 1.479 -8.854 -7.178 1.00 96.44 125 GLU A O 1
ATOM 1052 N N . GLU A 1 126 ? 3.505 -9.708 -6.715 1.00 96.06 126 GLU A N 1
ATOM 1053 C CA . GLU A 1 126 ? 3.423 -9.549 -5.260 1.00 96.06 126 GLU A CA 1
ATOM 1054 C C . GLU A 1 126 ? 3.206 -8.082 -4.859 1.00 96.06 126 GLU A C 1
ATOM 1056 O O . GLU A 1 126 ? 2.409 -7.790 -3.965 1.00 96.06 126 GLU A O 1
ATOM 1061 N N . ASP A 1 127 ? 3.865 -7.148 -5.549 1.00 95.56 127 ASP A N 1
ATOM 1062 C CA . ASP A 1 127 ? 3.696 -5.711 -5.322 1.00 95.56 127 ASP A CA 1
ATOM 1063 C C . ASP A 1 127 ? 2.254 -5.258 -5.594 1.00 95.56 127 ASP A C 1
ATOM 1065 O O . ASP A 1 127 ? 1.664 -4.509 -4.808 1.00 95.56 127 ASP A O 1
ATOM 1069 N N . CYS A 1 128 ? 1.655 -5.763 -6.675 1.00 95.75 128 CYS A N 1
ATOM 1070 C CA . CYS A 1 128 ? 0.263 -5.483 -7.017 1.00 95.75 128 CYS A CA 1
ATOM 1071 C C . CYS A 1 128 ? -0.696 -6.105 -5.995 1.00 95.75 128 CYS A C 1
ATOM 1073 O O . CYS A 1 128 ? -1.620 -5.434 -5.542 1.00 95.75 128 CYS A O 1
ATOM 1075 N N . ILE A 1 129 ? -0.457 -7.353 -5.574 1.00 95.06 129 ILE A N 1
ATOM 1076 C CA . ILE A 1 129 ? -1.270 -8.041 -4.557 1.00 95.06 129 ILE A CA 1
ATOM 1077 C C . ILE A 1 129 ? -1.253 -7.268 -3.233 1.00 95.06 129 ILE A C 1
ATOM 1079 O O . ILE A 1 129 ? -2.306 -7.063 -2.625 1.00 95.06 129 ILE A O 1
ATOM 1083 N N . LYS A 1 130 ? -0.084 -6.782 -2.795 1.00 94.62 130 LYS A N 1
ATOM 1084 C CA . LYS A 1 130 ? 0.034 -5.936 -1.597 1.00 94.62 130 LYS A CA 1
ATOM 1085 C C . LYS A 1 130 ? -0.817 -4.672 -1.719 1.00 94.62 130 LYS A C 1
ATOM 1087 O O . LYS A 1 130 ? -1.555 -4.347 -0.791 1.00 94.62 130 LYS A O 1
ATOM 1092 N N . LEU A 1 131 ? -0.773 -3.996 -2.868 1.00 94.88 131 LEU A N 1
ATOM 1093 C CA . LEU A 1 131 ? -1.573 -2.797 -3.119 1.00 94.88 131 LEU A CA 1
ATOM 1094 C C . LEU A 1 131 ? -3.080 -3.078 -3.221 1.00 94.88 131 LEU A C 1
ATOM 1096 O O . LEU A 1 131 ? -3.877 -2.286 -2.712 1.00 94.88 131 LEU A O 1
ATOM 1100 N N . PHE A 1 132 ? -3.492 -4.194 -3.826 1.00 94.56 132 PHE A N 1
ATOM 1101 C CA . PHE A 1 132 ? -4.889 -4.637 -3.827 1.00 94.56 132 PHE A CA 1
ATOM 1102 C C . PHE A 1 132 ? -5.382 -4.870 -2.399 1.00 94.56 132 PHE A C 1
ATOM 1104 O O . PHE A 1 132 ? -6.406 -4.311 -2.002 1.00 94.56 132 PHE A O 1
ATOM 1111 N N . ASN A 1 133 ? -4.619 -5.623 -1.603 1.00 93.06 133 ASN A N 1
ATOM 1112 C CA . ASN A 1 133 ? -4.945 -5.899 -0.208 1.00 93.06 133 ASN A CA 1
ATOM 1113 C C . ASN A 1 133 ? -5.028 -4.609 0.615 1.00 93.06 133 ASN A C 1
ATOM 1115 O O . ASN A 1 133 ? -5.970 -4.439 1.389 1.00 93.06 133 ASN A O 1
ATOM 1119 N N . ALA A 1 134 ? -4.099 -3.672 0.413 1.00 92.69 134 ALA A N 1
ATOM 1120 C CA . ALA A 1 134 ? -4.106 -2.378 1.086 1.00 92.69 134 ALA A CA 1
ATOM 1121 C C . ALA A 1 134 ? -5.347 -1.543 0.721 1.00 92.69 134 ALA A C 1
ATOM 1123 O O . ALA A 1 134 ? -6.025 -1.028 1.610 1.00 92.69 134 ALA A O 1
ATOM 1124 N N . ASN A 1 135 ? -5.704 -1.464 -0.567 1.00 91.38 135 ASN A N 1
ATOM 1125 C CA . ASN A 1 135 ? -6.906 -0.763 -1.033 1.00 91.38 135 ASN A CA 1
ATOM 1126 C C . ASN A 1 135 ? -8.199 -1.382 -0.476 1.00 91.38 135 ASN A C 1
ATOM 1128 O O . ASN A 1 135 ? -9.081 -0.653 -0.015 1.00 91.38 135 ASN A O 1
ATOM 1132 N N . VAL A 1 136 ? -8.318 -2.715 -0.499 1.00 88.88 136 VAL A N 1
ATOM 1133 C CA . VAL A 1 136 ? -9.477 -3.440 0.052 1.00 88.88 136 VAL A CA 1
ATOM 1134 C C . VAL A 1 136 ? -9.571 -3.205 1.556 1.00 88.88 136 VAL A C 1
ATOM 1136 O O . VAL A 1 136 ? -10.624 -2.815 2.051 1.00 88.88 136 VAL A O 1
ATOM 1139 N N . THR A 1 137 ? -8.465 -3.370 2.281 1.00 89.19 137 THR A N 1
ATOM 1140 C CA . THR A 1 137 ? -8.421 -3.162 3.733 1.00 89.19 137 THR A CA 1
ATOM 1141 C C . THR A 1 137 ? -8.847 -1.744 4.080 1.00 89.19 137 THR A C 1
ATOM 1143 O O . THR A 1 137 ? -9.723 -1.547 4.915 1.00 89.19 137 THR A O 1
ATOM 1146 N N . LEU A 1 138 ? -8.317 -0.744 3.377 1.00 86.50 138 LEU A N 1
ATOM 1147 C CA . LEU A 1 138 ? -8.679 0.648 3.602 1.00 86.50 138 LEU A CA 1
ATOM 1148 C C . LEU A 1 138 ? -10.166 0.919 3.330 1.00 86.50 138 LEU A C 1
ATOM 1150 O O . LEU A 1 138 ? -10.820 1.610 4.107 1.00 86.50 138 LEU A O 1
ATOM 1154 N N . CYS A 1 139 ? -10.723 0.350 2.260 1.00 84.25 139 CYS A N 1
ATOM 1155 C CA . CYS A 1 139 ? -12.150 0.438 1.947 1.00 84.25 139 CYS A CA 1
ATOM 1156 C C . CYS A 1 139 ? -13.021 -0.204 3.044 1.00 84.25 139 CYS A C 1
ATOM 1158 O O . CYS A 1 139 ? -14.020 0.380 3.474 1.00 84.25 139 CYS A O 1
ATOM 1160 N N . TYR A 1 140 ? -12.615 -1.368 3.555 1.00 83.75 140 TYR A N 1
ATOM 1161 C CA . TYR A 1 140 ? -13.278 -2.021 4.681 1.00 83.75 140 TYR A CA 1
ATOM 1162 C C . TYR A 1 140 ? -13.225 -1.151 5.947 1.00 83.75 140 TYR A C 1
ATOM 1164 O O . TYR A 1 140 ? -14.260 -0.871 6.541 1.00 83.75 140 TYR A O 1
ATOM 1172 N N . LEU A 1 141 ? -12.056 -0.619 6.317 1.00 80.75 141 LEU A N 1
ATOM 1173 C CA . LEU A 1 141 ? -11.916 0.246 7.495 1.00 80.75 141 LEU A CA 1
ATOM 1174 C C . LEU A 1 141 ? -12.767 1.520 7.373 1.00 80.75 141 LEU A C 1
ATOM 1176 O O . LEU A 1 141 ? -13.432 1.919 8.330 1.00 80.75 141 LEU A O 1
ATOM 1180 N N . LYS A 1 142 ? -12.811 2.133 6.183 1.00 77.94 142 LYS A N 1
ATOM 1181 C CA . LYS A 1 142 ? -13.659 3.306 5.909 1.00 77.94 142 LYS A CA 1
ATOM 1182 C C . LYS A 1 142 ? -15.141 3.019 6.123 1.00 77.94 142 LYS A C 1
ATOM 1184 O O . LYS A 1 142 ? -15.839 3.851 6.697 1.00 77.94 142 LYS A O 1
ATOM 1189 N N . THR A 1 143 ? -15.608 1.866 5.656 1.00 73.62 143 THR A N 1
ATOM 1190 C CA . THR A 1 143 ? -17.029 1.501 5.704 1.00 73.62 143 THR A CA 1
ATOM 1191 C C . THR A 1 143 ? -17.458 0.984 7.069 1.00 73.62 143 THR A C 1
ATOM 1193 O O . THR A 1 143 ? -18.497 1.404 7.570 1.00 73.62 143 THR A O 1
ATOM 1196 N N . THR A 1 144 ? -16.655 0.119 7.683 1.00 71.50 144 THR A N 1
ATOM 1197 C CA . THR A 1 144 ? -17.013 -0.590 8.916 1.00 71.50 144 THR A CA 1
ATOM 1198 C C . THR A 1 144 ? -16.638 0.202 10.165 1.00 71.50 144 THR A C 1
ATOM 1200 O O . THR A 1 144 ? -17.470 0.381 11.051 1.00 71.50 144 THR A O 1
ATOM 1203 N N . ILE A 1 145 ? -15.408 0.724 10.230 1.00 69.44 145 ILE A N 1
ATOM 1204 C CA . ILE A 1 145 ? -14.893 1.392 11.434 1.00 69.44 145 ILE A CA 1
ATOM 1205 C C . ILE A 1 145 ? -15.213 2.883 11.414 1.00 69.44 145 ILE A C 1
ATOM 1207 O O . ILE A 1 145 ? -15.738 3.429 12.383 1.00 69.44 145 ILE A O 1
ATOM 1211 N N . PHE A 1 146 ? -14.885 3.563 10.315 1.00 69.06 146 PHE A N 1
ATOM 1212 C CA . PHE A 1 146 ? -15.030 5.018 10.239 1.00 69.06 146 PHE A CA 1
ATOM 1213 C C . PHE A 1 146 ? -16.430 5.470 9.826 1.00 69.06 146 PHE A C 1
ATOM 1215 O O . PHE A 1 146 ? -16.717 6.662 9.919 1.00 69.06 146 PHE A O 1
ATOM 1222 N N . GLN A 1 147 ? -17.289 4.539 9.391 1.00 69.56 147 GLN A N 1
ATOM 1223 C CA . GLN A 1 147 ? -18.669 4.799 8.963 1.00 69.56 147 GLN A CA 1
ATOM 1224 C C . GLN A 1 147 ? -18.769 5.936 7.931 1.00 69.56 147 GLN A C 1
ATOM 1226 O O . GLN A 1 147 ? -19.733 6.702 7.903 1.00 69.56 147 GLN A O 1
ATOM 1231 N N . ILE A 1 148 ? -17.757 6.060 7.069 1.00 62.38 148 ILE A N 1
ATOM 1232 C CA . ILE A 1 148 ? -17.738 7.060 6.005 1.00 62.38 148 ILE A CA 1
ATOM 1233 C C . ILE A 1 148 ? -18.637 6.548 4.884 1.00 62.38 148 ILE A C 1
ATOM 1235 O O . ILE A 1 148 ? -18.312 5.570 4.208 1.00 62.38 148 ILE A O 1
ATOM 1239 N N . ALA A 1 149 ? -19.776 7.210 4.682 1.00 53.88 149 ALA A N 1
ATOM 1240 C CA . ALA A 1 149 ? -20.633 6.947 3.536 1.00 53.88 149 ALA A CA 1
ATOM 1241 C C . ALA A 1 149 ? -19.899 7.338 2.244 1.00 53.88 149 ALA A C 1
ATOM 1243 O O . ALA A 1 149 ? -19.379 8.449 2.127 1.00 53.88 149 ALA A O 1
ATOM 1244 N N . TYR A 1 150 ? -19.867 6.435 1.263 1.00 49.66 150 TYR A N 1
ATOM 1245 C CA . TYR A 1 150 ? -19.419 6.776 -0.083 1.00 49.66 150 TYR A CA 1
ATOM 1246 C C . TYR A 1 150 ? -20.433 7.739 -0.702 1.00 49.66 150 TYR A C 1
ATOM 1248 O O . TYR A 1 150 ? -21.522 7.333 -1.100 1.00 49.66 150 TYR A O 1
ATOM 1256 N N . THR A 1 151 ? -20.093 9.023 -0.767 1.00 41.62 151 THR A N 1
ATOM 1257 C CA . THR A 1 151 ? -20.798 9.961 -1.639 1.00 41.62 151 THR A CA 1
ATOM 1258 C C . THR A 1 151 ? -20.306 9.719 -3.060 1.00 41.62 151 THR A C 1
ATOM 1260 O O . THR A 1 151 ? -19.126 9.9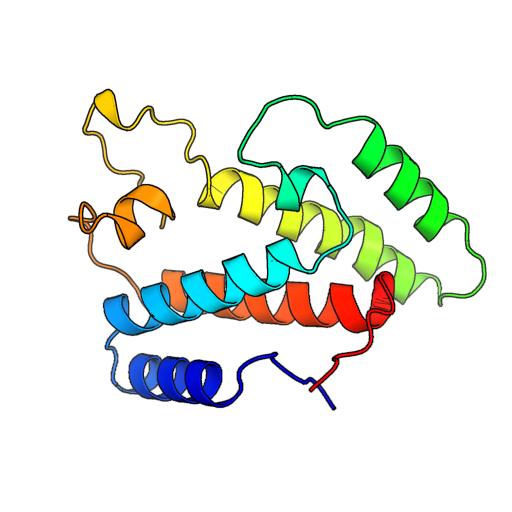32 -3.349 1.00 41.62 151 THR A O 1
ATOM 1263 N N . SER A 1 152 ? -21.209 9.199 -3.889 1.00 37.19 152 SER A N 1
ATOM 1264 C CA . SER A 1 152 ? -21.069 9.028 -5.339 1.00 37.19 152 SER A CA 1
ATOM 1265 C C . SER A 1 152 ? -20.698 10.321 -6.050 1.00 37.19 152 SER A C 1
ATOM 1267 O O . SER A 1 152 ? -21.354 11.337 -5.721 1.00 37.19 152 SER A O 1
#

Sequence (152 aa):
AFQFGNFKWWKESMDLFFEKYYLGCSMILTALFERGIRDCPIESWKQKVTKFYESAVVDRIEEIYNKETIEPISRYIDTVLLLPSIDGFINTFFNSGLIFQNGIEPQHLERNWLMHGMTDRDVTEEDCIKLFNANVTLCYLKTTIFQIAYTS

Secondary structure (DSSP, 8-state):
----S-HHHHHHHHHHHHTT-HHHHHHHHHHHHHHHHHTSS-HHHHTTTS---SHHHHHHHHHHHT-TTS-HHHHHIIIIIIHHHHHHHHHHHH--SS-GGG----SS--HHHHHTT---SPPPHHHHHHHHHHHHHHHHIIIIIS------

Organism: NCBI:txid2838499

Solvent-accessible surface area (backbone atoms only — not comparable to full-atom values): 9062 Å² total; per-residue (Å²): 128,94,70,63,97,52,58,68,56,55,50,52,26,51,53,28,46,78,72,65,38,26,59,63,16,38,55,47,39,47,55,53,35,55,54,55,36,61,73,41,88,52,58,57,67,54,32,78,84,61,96,86,78,63,65,72,60,52,55,51,50,51,58,58,70,68,48,86,89,53,61,71,66,61,44,46,46,50,63,66,48,48,48,52,50,52,50,51,50,54,48,43,30,73,45,74,83,62,62,77,89,73,73,64,81,67,99,58,80,34,50,63,41,54,75,68,71,64,59,82,69,85,62,40,69,66,57,37,52,52,41,50,52,50,41,51,50,51,52,48,44,36,51,72,74,65,60,53,75,84,80,128